Protein AF-I0X9A7-F1 (afdb_monomer)

Foldseek 3Di:
DVVVVVVVCVVCVVLVVVCVVCVPVSVVVVVVVVVVVVCLVVLLVVLVVQVVDPDDPLRVVVVVVVVVVVVPDDDDDPDPPPVVVVVSVVVSVVVCVVLVVVPRSVVNSVVQVCCCPVVVFNDADPVVRHGVVVVCVVVVVVVVVVVVVVVVVVVVVCVVVVVVVVVVPPD

Solvent-accessible surface area (backbone atoms only — not comparable to full-atom values): 9836 Å² total; per-residue (Å²): 123,67,67,62,57,53,51,56,46,59,71,44,45,66,56,54,54,44,35,71,75,35,54,68,60,41,51,51,52,51,47,53,51,52,50,52,52,49,50,50,52,50,49,54,49,52,40,52,50,52,71,70,42,97,68,55,72,65,57,55,53,48,52,52,47,52,58,58,51,61,76,77,54,83,86,81,68,101,57,91,46,72,67,60,53,52,52,51,51,51,51,52,51,50,51,31,55,73,76,36,69,78,46,60,48,69,58,43,48,52,55,50,49,47,36,35,72,75,66,71,41,81,50,64,35,84,87,77,74,39,52,39,64,58,57,48,54,59,50,51,54,54,53,51,53,54,49,51,53,50,51,53,52,51,52,52,51,53,50,54,50,50,56,56,52,61,70,66,73,78,119

Sequence (171 aa):
MNIIKKSLYQIKRPWVAYKAKAPMAAFITGRLITMLVLLFLLGFSLFGLMELAPGDIVDQMMSQQIMSSMENSPKKSGSKSEDDLLMNEKQMAQLRAEFGLDKPFYVQYAKWLNRVIVHHDLGTSLISRAPVSFLIRSRIWNSVLLNLISLVFITLFSFMLGVYFSKQGGN

Mean predicted aligned error: 11.82 Å

Secondary structure (DSSP, 8-state):
-HHHHHHHHHHHHHHHHHHHH-HHHHHHHHHHHHHHHHHHHHHHHHHHHHHHSS--HHHHHHHHHHHHHHHH-----SS--HHHHHHHHHHHHHHHHHHTTTS-HHHHHHHHHHHHHHH----B-TTT-SBHHHHHHHHHHHHHHHHHHHHHHHHHHHHHHHHHHHHHS--

Radius of gyration: 27.56 Å; Cα contacts (8 Å, |Δi|>4): 55; chains: 1; bounding box: 60×67×75 Å

Structure (mmCIF, N/CA/C/O backbone):
data_AF-I0X9A7-F1
#
_entry.id   AF-I0X9A7-F1
#
loop_
_atom_site.group_PDB
_atom_site.id
_atom_site.type_symbol
_atom_site.label_atom_id
_atom_site.label_alt_id
_atom_site.label_comp_id
_atom_site.label_asym_id
_atom_site.label_entity_id
_atom_site.label_seq_id
_atom_site.pdbx_PDB_ins_code
_atom_site.Cartn_x
_atom_site.Cartn_y
_atom_site.Cartn_z
_atom_site.occupancy
_atom_site.B_iso_or_equiv
_atom_site.auth_seq_id
_atom_site.auth_comp_id
_atom_site.auth_asym_id
_atom_site.auth_atom_id
_atom_site.pdbx_PDB_model_num
ATOM 1 N N . MET A 1 1 ? 4.042 -41.239 -8.565 1.00 60.34 1 MET A N 1
ATOM 2 C CA . MET A 1 1 ? 4.730 -40.009 -9.041 1.00 60.34 1 MET A CA 1
ATOM 3 C C . MET A 1 1 ? 4.039 -39.290 -10.222 1.00 60.34 1 MET A C 1
ATOM 5 O O . MET A 1 1 ? 4.146 -38.073 -10.307 1.00 60.34 1 MET A O 1
ATOM 9 N N . ASN A 1 2 ? 3.324 -39.978 -11.131 1.00 68.06 2 ASN A N 1
ATOM 10 C CA . ASN A 1 2 ? 2.791 -39.362 -12.369 1.00 68.06 2 ASN A CA 1
ATOM 11 C C . ASN A 1 2 ? 1.493 -38.540 -12.219 1.00 68.06 2 ASN A C 1
ATOM 13 O O . ASN A 1 2 ? 1.268 -37.613 -12.994 1.00 68.06 2 ASN A O 1
ATOM 17 N N . ILE A 1 3 ? 0.660 -38.825 -11.215 1.00 70.25 3 ILE A N 1
ATOM 18 C CA . ILE A 1 3 ? -0.643 -38.154 -11.034 1.00 70.25 3 ILE A CA 1
ATOM 19 C C . ILE A 1 3 ? -0.459 -36.690 -10.591 1.00 70.25 3 ILE A C 1
ATOM 21 O O . ILE A 1 3 ? -1.101 -35.788 -11.127 1.00 70.25 3 ILE A O 1
ATOM 25 N N . ILE A 1 4 ? 0.504 -36.435 -9.699 1.00 70.75 4 ILE A N 1
ATOM 26 C CA . ILE A 1 4 ? 0.819 -35.092 -9.182 1.00 70.75 4 ILE A CA 1
ATOM 27 C C . ILE A 1 4 ? 1.401 -34.200 -10.290 1.00 70.75 4 ILE A C 1
ATOM 29 O O . ILE A 1 4 ? 0.969 -33.061 -10.460 1.00 70.75 4 ILE A O 1
ATOM 33 N N . LYS A 1 5 ? 2.317 -34.728 -11.119 1.00 70.50 5 LYS A N 1
ATOM 34 C CA . LYS A 1 5 ? 2.875 -33.983 -12.264 1.00 70.50 5 LYS A CA 1
ATOM 35 C C . LYS A 1 5 ? 1.805 -33.629 -13.302 1.00 70.50 5 LYS A C 1
ATOM 37 O O . LYS A 1 5 ? 1.809 -32.514 -13.814 1.00 70.50 5 LYS A O 1
ATOM 42 N N . LYS A 1 6 ? 0.870 -34.544 -13.584 1.00 66.81 6 LYS A N 1
ATOM 43 C CA . LYS A 1 6 ? -0.232 -34.316 -14.534 1.00 66.81 6 LYS A CA 1
ATOM 44 C C . LYS A 1 6 ? -1.209 -33.247 -14.028 1.00 66.81 6 LYS A C 1
ATOM 46 O O . LYS A 1 6 ? -1.601 -32.385 -14.810 1.00 66.81 6 LYS A O 1
ATOM 51 N N . SER A 1 7 ? -1.529 -33.259 -12.732 1.00 66.25 7 SER A N 1
ATOM 52 C CA . SER A 1 7 ? -2.380 -32.250 -12.080 1.00 66.25 7 SER A CA 1
ATOM 53 C C . SER A 1 7 ? -1.754 -30.848 -12.119 1.00 66.25 7 SER A C 1
ATOM 55 O O . SER A 1 7 ? -2.366 -29.896 -12.605 1.00 66.25 7 SER A O 1
ATOM 57 N N . LEU A 1 8 ? -0.474 -30.734 -11.746 1.00 64.75 8 LEU A N 1
ATOM 58 C CA . LEU A 1 8 ? 0.267 -29.469 -11.810 1.00 64.75 8 LEU A CA 1
ATOM 59 C C . LEU A 1 8 ? 0.376 -28.920 -13.240 1.00 64.75 8 LEU A C 1
ATOM 61 O O . LEU A 1 8 ? 0.339 -27.707 -13.451 1.00 64.75 8 LEU A O 1
ATOM 65 N N . TYR A 1 9 ? 0.485 -29.803 -14.236 1.00 63.41 9 TYR A N 1
ATOM 66 C CA . TYR A 1 9 ? 0.530 -29.401 -15.639 1.00 63.41 9 TYR A CA 1
ATOM 67 C C . TYR A 1 9 ? -0.821 -28.864 -16.131 1.00 63.41 9 TYR A C 1
ATOM 69 O O . TYR A 1 9 ? -0.849 -27.897 -16.890 1.00 63.41 9 TYR A O 1
ATOM 77 N N . GLN A 1 10 ? -1.945 -29.433 -15.683 1.00 68.06 10 GLN A N 1
ATOM 78 C CA . GLN A 1 10 ? -3.274 -28.934 -16.053 1.00 68.06 10 GLN A CA 1
ATOM 79 C C . GLN A 1 10 ? -3.568 -27.544 -15.480 1.00 68.06 10 GLN A C 1
ATOM 81 O O . GLN A 1 10 ? -4.127 -26.713 -16.190 1.00 68.06 10 GLN A O 1
ATOM 86 N N . ILE A 1 11 ? -3.098 -27.253 -14.265 1.00 68.38 11 ILE A N 1
ATOM 87 C CA . ILE A 1 11 ? -3.223 -25.922 -13.648 1.00 68.38 11 ILE A CA 1
ATOM 88 C C . ILE A 1 11 ? -2.391 -24.871 -14.405 1.00 68.38 11 ILE A C 1
ATOM 90 O O . ILE A 1 11 ? -2.831 -23.737 -14.584 1.00 68.38 11 ILE A O 1
ATOM 94 N N . LYS A 1 12 ? -1.196 -25.236 -14.899 1.00 68.44 12 LYS A N 1
ATOM 95 C CA . LYS A 1 12 ? -0.307 -24.304 -15.622 1.00 68.44 12 LYS A CA 1
ATOM 96 C C . LYS A 1 12 ? -0.628 -24.145 -17.114 1.00 68.44 12 LYS A C 1
ATOM 98 O O . LYS A 1 12 ? -0.252 -23.131 -17.700 1.00 68.44 12 LYS A O 1
ATOM 103 N N . ARG A 1 13 ? -1.328 -25.097 -17.740 1.00 67.06 13 ARG A N 1
ATOM 104 C CA . ARG A 1 13 ? -1.704 -25.080 -19.171 1.00 67.06 13 AR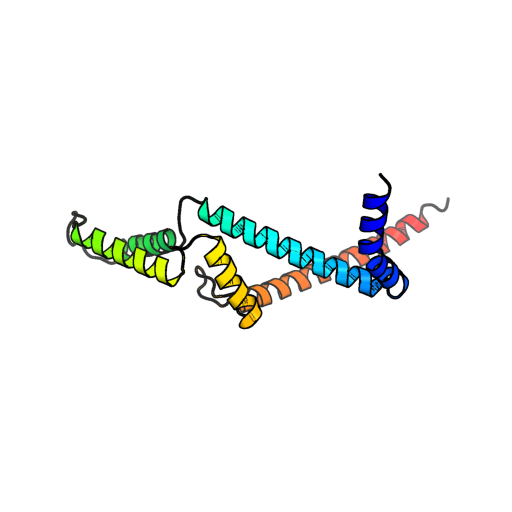G A CA 1
ATOM 105 C C . ARG A 1 13 ? -2.412 -23.804 -19.658 1.00 67.06 13 ARG A C 1
ATOM 107 O O . ARG A 1 13 ? -1.948 -23.260 -20.661 1.00 67.06 13 ARG A O 1
ATOM 114 N N . PRO A 1 14 ? -3.473 -23.294 -19.001 1.00 69.00 14 PRO A N 1
ATOM 115 C CA . PRO A 1 14 ? -4.141 -22.070 -19.457 1.00 69.00 14 PRO A CA 1
ATOM 116 C C . PRO A 1 14 ? -3.209 -20.852 -19.394 1.00 69.00 14 PRO A C 1
ATOM 118 O O . PRO A 1 14 ? -3.226 -20.005 -20.284 1.00 69.00 14 PRO A O 1
ATOM 121 N N . TRP A 1 15 ? -2.324 -20.808 -18.396 1.00 66.19 15 TRP A N 1
ATOM 122 C CA . TRP A 1 15 ? -1.357 -19.726 -18.211 1.00 66.19 15 TRP A CA 1
ATOM 123 C C . TRP A 1 15 ? -0.234 -19.745 -19.257 1.00 66.19 15 TRP A C 1
ATOM 125 O O . TRP A 1 15 ? 0.158 -18.700 -19.772 1.00 66.19 15 TRP A O 1
ATOM 135 N N . VAL A 1 16 ? 0.256 -20.934 -19.625 1.00 70.25 16 VAL A N 1
ATOM 136 C CA . VAL A 1 16 ? 1.262 -21.103 -20.690 1.00 70.25 16 VAL A CA 1
ATOM 137 C C . VAL A 1 16 ? 0.678 -20.730 -22.056 1.00 70.25 16 VAL A C 1
ATOM 139 O O . VAL A 1 16 ? 1.334 -20.031 -22.825 1.00 70.25 16 VAL A O 1
ATOM 142 N N . ALA A 1 17 ? -0.570 -21.118 -22.336 1.00 69.50 17 ALA A N 1
ATOM 143 C CA . ALA A 1 17 ? -1.263 -20.746 -23.569 1.00 69.50 17 ALA A CA 1
ATOM 144 C C . ALA A 1 17 ? -1.537 -19.230 -23.660 1.00 69.50 17 ALA A C 1
ATOM 146 O O . ALA A 1 17 ? -1.369 -18.638 -24.726 1.00 69.50 17 ALA A O 1
ATOM 147 N N . TYR A 1 18 ? -1.903 -18.587 -22.545 1.00 69.69 18 TYR A N 1
ATOM 148 C CA . TYR A 1 18 ? -2.086 -17.133 -22.464 1.00 69.69 18 TYR A CA 1
ATOM 149 C C . TYR A 1 18 ? -0.766 -16.371 -22.665 1.00 69.69 18 TYR A C 1
ATOM 151 O O . TYR A 1 18 ? -0.707 -15.440 -23.468 1.00 69.69 18 TYR A O 1
ATOM 159 N N . LYS A 1 19 ? 0.324 -16.823 -22.027 1.00 73.88 19 LYS A N 1
ATOM 160 C CA . LYS A 1 19 ? 1.668 -16.247 -22.197 1.00 73.88 19 LYS A CA 1
ATOM 161 C C . LYS A 1 19 ? 2.204 -16.380 -23.625 1.00 73.88 19 LYS A C 1
ATOM 163 O O . LYS A 1 19 ? 2.922 -15.494 -24.075 1.00 73.88 19 LYS A O 1
ATOM 168 N N . ALA A 1 20 ? 1.843 -17.449 -24.335 1.00 73.00 20 ALA A N 1
ATOM 169 C CA . ALA A 1 20 ? 2.229 -17.656 -25.730 1.00 73.00 20 ALA A CA 1
ATOM 170 C C . ALA A 1 20 ? 1.464 -16.748 -26.711 1.00 73.00 20 ALA A C 1
ATOM 172 O O . ALA A 1 20 ? 2.049 -16.284 -27.683 1.00 73.00 20 ALA A O 1
ATOM 173 N N . LYS A 1 21 ? 0.174 -16.473 -26.458 1.00 79.88 21 LYS A N 1
ATOM 174 C CA . LYS A 1 21 ? -0.654 -15.612 -27.325 1.00 79.88 21 LYS A CA 1
ATOM 175 C C . LYS A 1 21 ? -0.444 -14.116 -27.077 1.00 79.88 21 LYS A C 1
ATOM 177 O O . LYS A 1 21 ? -0.502 -13.336 -28.020 1.00 79.88 21 LYS A O 1
ATOM 182 N N . ALA A 1 22 ? -0.218 -13.714 -25.828 1.00 81.88 22 ALA A N 1
ATOM 183 C CA . ALA A 1 22 ? -0.036 -12.316 -25.447 1.00 81.88 22 ALA A CA 1
ATOM 184 C C . ALA A 1 22 ? 1.043 -12.197 -24.352 1.00 81.88 22 ALA A C 1
ATOM 186 O O . ALA A 1 22 ? 0.715 -12.102 -23.165 1.00 81.88 22 ALA A O 1
ATOM 187 N N . PRO A 1 23 ? 2.340 -12.192 -24.716 1.00 81.75 23 PRO A N 1
ATOM 188 C CA . PRO A 1 23 ? 3.431 -12.222 -23.740 1.00 81.75 23 PRO A CA 1
ATOM 189 C C . PRO A 1 23 ? 3.437 -10.989 -22.828 1.00 81.75 23 PRO A C 1
ATOM 191 O O . PRO A 1 23 ? 3.652 -11.119 -21.622 1.00 81.75 23 PRO A O 1
ATOM 194 N N . MET A 1 24 ? 3.124 -9.811 -23.380 1.00 83.81 24 MET A N 1
ATOM 195 C CA . MET A 1 24 ? 3.050 -8.564 -22.612 1.00 83.81 24 MET A CA 1
ATOM 196 C C . MET A 1 24 ? 1.869 -8.560 -21.636 1.00 83.81 24 MET A C 1
ATOM 198 O O . MET A 1 24 ? 2.040 -8.239 -20.462 1.00 83.81 24 MET A O 1
ATOM 202 N N . ALA A 1 25 ? 0.682 -8.979 -22.086 1.00 84.38 25 ALA A N 1
ATOM 203 C CA . ALA A 1 25 ? -0.505 -9.028 -21.234 1.00 84.38 25 ALA A CA 1
ATOM 204 C C . ALA A 1 25 ? -0.347 -10.064 -20.110 1.00 84.38 25 ALA A C 1
ATOM 206 O O . ALA A 1 25 ? -0.638 -9.767 -18.956 1.00 84.38 25 ALA A O 1
ATOM 207 N N . ALA A 1 26 ? 0.208 -11.243 -20.409 1.00 83.50 26 ALA A N 1
ATOM 208 C CA . ALA A 1 26 ? 0.476 -12.276 -19.409 1.00 83.50 26 ALA A CA 1
ATOM 209 C C . ALA A 1 26 ? 1.445 -11.829 -18.315 1.00 83.50 26 ALA A C 1
ATOM 211 O O . ALA A 1 26 ? 1.259 -12.158 -17.142 1.00 83.50 26 ALA A O 1
ATOM 212 N N . PHE A 1 27 ? 2.454 -11.046 -18.679 1.00 84.88 27 PHE A N 1
ATOM 213 C CA . PHE A 1 27 ? 3.379 -10.472 -17.718 1.00 84.88 27 PHE A CA 1
ATOM 214 C C . PHE A 1 27 ? 2.724 -9.417 -16.825 1.00 84.88 27 PHE A C 1
ATOM 216 O O . PHE A 1 27 ? 2.911 -9.453 -15.609 1.00 84.88 27 PHE A O 1
ATOM 223 N N . ILE A 1 28 ? 1.924 -8.519 -17.406 1.00 90.38 28 ILE A N 1
ATOM 224 C CA . ILE A 1 28 ? 1.189 -7.495 -16.653 1.00 90.38 28 ILE A CA 1
ATOM 225 C C . ILE A 1 28 ? 0.194 -8.157 -15.698 1.00 90.38 28 ILE A C 1
ATOM 227 O O . ILE A 1 28 ? 0.195 -7.843 -14.512 1.00 90.38 28 ILE A O 1
ATOM 231 N N . THR A 1 29 ? -0.599 -9.123 -16.171 1.00 89.81 29 THR A N 1
ATOM 232 C CA . THR A 1 29 ? -1.545 -9.866 -15.328 1.00 89.81 29 THR A CA 1
ATOM 233 C C . THR A 1 29 ? -0.821 -10.603 -14.202 1.00 89.81 29 THR A C 1
ATOM 235 O O . THR A 1 29 ? -1.234 -10.514 -13.049 1.00 89.81 29 THR A O 1
ATOM 238 N N . GLY A 1 30 ? 0.290 -11.283 -14.505 1.00 86.75 30 GLY A N 1
ATOM 239 C CA . GLY A 1 30 ? 1.112 -11.937 -13.487 1.00 86.75 30 GLY A CA 1
ATOM 240 C C . GLY A 1 30 ? 1.631 -10.958 -12.438 1.00 86.75 30 GLY A C 1
ATOM 241 O O . GLY A 1 30 ? 1.524 -11.230 -11.245 1.00 86.75 30 GLY A O 1
ATOM 242 N N . ARG A 1 31 ? 2.116 -9.789 -12.868 1.00 90.62 31 ARG A N 1
ATOM 243 C CA . ARG A 1 31 ? 2.579 -8.733 -11.963 1.00 90.62 31 ARG A CA 1
ATOM 244 C C . ARG A 1 31 ? 1.464 -8.171 -11.094 1.00 90.62 31 ARG A C 1
ATOM 246 O O . ARG A 1 31 ? 1.651 -8.089 -9.885 1.00 90.62 31 ARG A O 1
ATOM 253 N N . LEU A 1 32 ? 0.310 -7.848 -11.672 1.00 93.88 32 LEU A N 1
ATOM 254 C CA . LEU A 1 32 ? -0.848 -7.348 -10.926 1.00 93.88 32 LEU A CA 1
ATOM 255 C C . LEU A 1 32 ? -1.292 -8.339 -9.849 1.00 93.88 32 LEU A C 1
ATOM 257 O O . LEU A 1 32 ? -1.501 -7.941 -8.707 1.00 93.88 32 LEU A O 1
ATOM 261 N N . ILE A 1 33 ? -1.349 -9.631 -10.182 1.00 93.00 33 ILE A N 1
ATOM 262 C CA . ILE A 1 33 ? -1.664 -10.681 -9.208 1.00 93.00 33 ILE A CA 1
ATOM 263 C C . ILE A 1 33 ? -0.606 -10.712 -8.100 1.00 93.00 33 ILE A C 1
ATOM 265 O O . ILE A 1 33 ? -0.962 -10.691 -6.925 1.00 93.00 33 ILE A O 1
ATOM 269 N N . THR A 1 34 ? 0.688 -10.711 -8.442 1.00 92.00 34 THR A N 1
ATOM 270 C CA . THR A 1 34 ? 1.749 -10.713 -7.419 1.00 92.00 34 THR A CA 1
ATOM 271 C C . THR A 1 34 ? 1.720 -9.469 -6.534 1.00 92.00 34 THR A C 1
ATOM 273 O O . THR A 1 34 ? 1.934 -9.590 -5.335 1.00 92.00 34 THR A O 1
ATOM 276 N N . MET A 1 35 ? 1.410 -8.292 -7.088 1.00 93.56 35 MET A N 1
ATOM 277 C CA . MET A 1 35 ? 1.295 -7.047 -6.325 1.00 93.56 35 MET A CA 1
ATOM 278 C C . MET A 1 35 ? 0.107 -7.086 -5.371 1.00 93.56 35 MET A C 1
ATOM 280 O O . MET A 1 35 ? 0.252 -6.695 -4.219 1.00 93.56 35 MET A O 1
ATOM 284 N N . LEU A 1 36 ? -1.042 -7.593 -5.823 1.00 93.44 36 LEU A N 1
ATOM 285 C CA . LEU A 1 36 ? -2.233 -7.724 -4.988 1.00 93.44 36 LEU A CA 1
ATOM 286 C C . LEU A 1 36 ? -1.986 -8.708 -3.841 1.00 93.44 36 LEU A C 1
ATOM 288 O O . LEU A 1 36 ? -2.272 -8.386 -2.692 1.00 93.44 36 LEU A O 1
ATOM 292 N N . VAL A 1 37 ? -1.381 -9.865 -4.127 1.00 95.06 37 VAL A N 1
ATOM 293 C CA . VAL A 1 37 ? -1.016 -10.852 -3.099 1.00 95.06 37 VAL A CA 1
ATOM 294 C C . VAL A 1 37 ? -0.012 -10.269 -2.106 1.00 95.06 37 VAL A C 1
ATOM 296 O O . VAL A 1 37 ? -0.185 -10.430 -0.902 1.00 95.06 37 VAL A O 1
ATOM 299 N N . LEU A 1 38 ? 1.017 -9.569 -2.586 1.00 94.62 38 LEU A N 1
ATOM 300 C CA . LEU A 1 38 ? 2.029 -8.969 -1.720 1.00 94.62 38 LEU A CA 1
ATOM 301 C C . LEU A 1 38 ? 1.434 -7.857 -0.852 1.00 94.62 38 LEU A C 1
ATOM 303 O O . LEU A 1 38 ? 1.728 -7.805 0.334 1.00 94.62 38 LEU A O 1
ATOM 307 N N . LEU A 1 39 ? 0.557 -7.018 -1.408 1.00 91.94 39 LEU A N 1
ATOM 308 C CA . LEU A 1 39 ? -0.152 -5.976 -0.666 1.00 91.94 39 LEU A CA 1
ATOM 309 C C . LEU A 1 39 ? -1.104 -6.570 0.375 1.00 91.94 39 LEU A C 1
ATOM 311 O O . LEU A 1 39 ? -1.175 -6.065 1.492 1.00 91.94 39 LEU A O 1
ATOM 315 N N . PHE A 1 40 ? -1.796 -7.660 0.036 1.00 93.50 40 PHE A N 1
ATOM 316 C CA . PHE A 1 40 ? -2.645 -8.389 0.972 1.00 93.50 40 PHE A CA 1
ATOM 317 C C . PHE A 1 40 ? -1.828 -8.970 2.129 1.00 93.50 40 PHE A C 1
ATOM 319 O O . PHE A 1 40 ? -2.143 -8.706 3.286 1.00 93.50 40 PHE A O 1
ATOM 326 N N . LEU A 1 41 ? -0.753 -9.706 1.829 1.00 95.25 41 LEU A N 1
ATOM 327 C CA . LEU A 1 41 ? 0.108 -10.314 2.845 1.00 95.25 41 LEU A CA 1
ATOM 328 C C . LEU A 1 41 ? 0.785 -9.257 3.715 1.00 95.25 41 LEU A C 1
ATOM 330 O O . LEU A 1 41 ? 0.769 -9.374 4.934 1.00 95.25 41 LEU A O 1
ATOM 334 N N . LEU A 1 42 ? 1.331 -8.207 3.103 1.00 94.88 42 LEU A N 1
ATOM 335 C CA . LEU A 1 42 ? 1.992 -7.125 3.821 1.00 94.88 42 LEU A CA 1
ATOM 336 C C . LEU A 1 42 ? 0.992 -6.354 4.688 1.00 94.88 42 LEU A C 1
ATOM 338 O O . LEU A 1 42 ? 1.290 -6.084 5.844 1.00 94.88 42 LEU A O 1
ATOM 342 N N . GLY A 1 43 ? -0.206 -6.060 4.176 1.00 91.81 43 GLY A N 1
ATOM 343 C CA . GLY A 1 43 ? -1.278 -5.442 4.955 1.00 91.81 43 GLY A CA 1
ATOM 344 C C . GLY A 1 43 ? -1.699 -6.309 6.141 1.00 91.81 43 GLY A C 1
ATOM 345 O O . GLY A 1 43 ? -1.712 -5.832 7.270 1.00 91.81 43 GLY A O 1
ATOM 346 N N . PHE A 1 44 ? -1.961 -7.596 5.911 1.00 93.00 44 PHE A N 1
ATOM 347 C CA . PHE A 1 44 ? -2.313 -8.538 6.973 1.00 93.00 44 PHE A CA 1
ATOM 348 C C . PHE A 1 44 ? -1.207 -8.647 8.033 1.00 93.00 44 PHE A C 1
ATOM 350 O O . PHE A 1 44 ? -1.492 -8.600 9.228 1.00 93.00 44 PHE A O 1
ATOM 357 N N . SER A 1 45 ? 0.060 -8.713 7.610 1.00 93.12 45 SER A N 1
ATOM 358 C CA . SER A 1 45 ? 1.211 -8.695 8.516 1.00 93.12 45 SER A CA 1
ATOM 359 C C . SER A 1 45 ? 1.329 -7.386 9.297 1.00 93.12 45 SER A C 1
ATOM 361 O O . SER A 1 45 ? 1.596 -7.446 10.489 1.00 93.12 45 SER A O 1
ATOM 363 N N . LEU A 1 46 ? 1.110 -6.218 8.682 1.00 91.00 46 LEU A N 1
ATOM 364 C CA . LEU A 1 46 ? 1.151 -4.930 9.388 1.00 91.00 46 LEU A CA 1
ATOM 365 C C . LEU A 1 46 ? 0.067 -4.832 10.464 1.00 91.00 46 LEU A C 1
ATOM 367 O O . LEU A 1 46 ? 0.356 -4.398 11.574 1.00 91.00 46 LEU A O 1
ATOM 371 N N . PHE A 1 47 ? -1.155 -5.270 10.160 1.00 90.19 47 PHE A N 1
ATOM 372 C CA . PHE A 1 47 ? -2.237 -5.315 11.146 1.00 90.19 47 PHE A CA 1
ATOM 373 C C . PHE A 1 47 ? -1.936 -6.312 12.272 1.00 90.19 47 PHE A C 1
ATOM 375 O O . PHE A 1 47 ? -2.155 -5.997 13.437 1.00 90.19 47 PHE A O 1
ATOM 382 N N . GLY A 1 48 ? -1.370 -7.480 11.950 1.00 90.44 48 GLY A N 1
ATOM 383 C CA . GLY A 1 48 ? -0.926 -8.438 12.965 1.00 90.44 48 GLY A CA 1
ATOM 384 C C . GLY A 1 48 ? 0.203 -7.895 13.851 1.00 90.44 48 GLY A C 1
ATOM 385 O O . GLY A 1 48 ? 0.203 -8.117 15.056 1.00 90.44 48 GLY A O 1
ATOM 386 N N . LEU A 1 49 ? 1.142 -7.133 13.281 1.00 89.75 49 LEU A N 1
ATOM 387 C CA . LEU A 1 49 ? 2.194 -6.456 14.046 1.00 89.75 49 LEU A CA 1
ATOM 388 C C . LEU A 1 49 ? 1.641 -5.339 14.933 1.00 89.75 49 LEU A C 1
ATOM 390 O O . LEU A 1 49 ? 2.171 -5.121 16.017 1.00 89.75 49 LEU A O 1
ATOM 394 N N . MET A 1 50 ? 0.589 -4.650 14.495 1.00 83.88 50 MET A N 1
ATOM 395 C CA . MET A 1 50 ? -0.065 -3.614 15.292 1.00 83.88 50 MET A CA 1
ATOM 396 C C . MET A 1 50 ? -0.732 -4.197 16.546 1.00 83.88 50 MET A C 1
ATOM 398 O O . MET A 1 50 ? -0.656 -3.577 17.596 1.00 83.88 50 MET A O 1
ATOM 402 N N . GLU A 1 51 ? -1.297 -5.408 16.475 1.00 84.25 51 GLU A N 1
ATOM 403 C CA . GLU A 1 51 ? -1.830 -6.114 17.657 1.00 84.25 51 GLU A CA 1
ATOM 404 C C . GLU A 1 51 ? -0.726 -6.548 18.640 1.00 84.25 51 GLU A C 1
ATOM 406 O O . GLU A 1 51 ? -0.949 -6.612 19.845 1.00 84.25 51 GLU A O 1
ATOM 411 N N . LEU A 1 52 ? 0.483 -6.814 18.136 1.00 85.12 52 LEU A N 1
ATOM 412 C CA . LEU A 1 52 ? 1.653 -7.165 18.951 1.00 85.12 52 LEU A CA 1
ATOM 413 C C . LEU A 1 52 ? 2.357 -5.941 19.557 1.00 85.12 52 LEU A C 1
ATOM 415 O O . LEU A 1 52 ? 3.207 -6.099 20.437 1.00 85.12 52 LEU A O 1
ATOM 419 N N . ALA A 1 53 ? 2.057 -4.733 19.076 1.00 80.12 53 ALA A N 1
ATOM 420 C CA . ALA A 1 53 ? 2.688 -3.517 19.557 1.00 80.12 53 ALA A CA 1
ATOM 421 C C . ALA A 1 53 ? 2.143 -3.151 20.954 1.00 80.12 53 ALA A C 1
ATOM 423 O O . ALA A 1 53 ? 0.928 -3.058 21.131 1.00 80.12 53 ALA A O 1
ATOM 424 N N . PRO A 1 54 ? 3.010 -2.911 21.959 1.00 65.06 54 PRO A N 1
ATOM 425 C CA . PRO A 1 54 ? 2.577 -2.450 23.273 1.00 65.06 54 PRO A CA 1
ATOM 426 C C . PRO A 1 54 ? 2.198 -0.959 23.206 1.00 65.06 54 PRO A C 1
ATOM 428 O O . PRO A 1 54 ? 2.996 -0.091 23.558 1.00 65.06 54 PRO A O 1
ATOM 431 N N . GLY A 1 55 ? 0.999 -0.660 22.703 1.00 70.62 55 GLY A N 1
ATOM 432 C CA . GLY A 1 55 ? 0.416 0.685 22.656 1.00 70.62 55 GLY A CA 1
ATOM 433 C C . GLY A 1 55 ? -0.487 0.910 21.441 1.00 70.62 55 GLY A C 1
ATOM 434 O O . GLY A 1 55 ? -0.170 0.473 20.335 1.00 70.62 55 GLY A O 1
ATOM 435 N N . ASP A 1 56 ? -1.599 1.618 21.648 1.00 80.81 56 ASP A N 1
ATOM 436 C CA . ASP A 1 56 ? -2.571 1.974 20.608 1.00 80.81 56 ASP A CA 1
ATOM 437 C C . ASP A 1 56 ? -2.502 3.480 20.254 1.00 80.81 56 ASP A C 1
ATOM 439 O O . ASP A 1 56 ? -2.061 4.321 21.040 1.00 80.81 56 ASP A O 1
ATOM 443 N N . ILE A 1 57 ? -2.978 3.861 19.067 1.00 77.00 57 ILE A N 1
ATOM 444 C CA . ILE A 1 57 ? -3.094 5.253 18.616 1.00 77.00 57 ILE A CA 1
ATOM 445 C C . ILE A 1 57 ? -3.921 6.103 19.588 1.00 77.00 57 ILE A C 1
ATOM 447 O O . ILE A 1 57 ? -3.623 7.285 19.760 1.00 77.00 57 ILE A O 1
ATOM 451 N N . VAL A 1 58 ? -4.935 5.519 20.237 1.00 80.31 58 VAL A N 1
ATOM 452 C CA . VAL A 1 58 ? -5.759 6.225 21.232 1.00 80.31 58 VAL A CA 1
ATOM 453 C C . VAL A 1 58 ? -4.921 6.611 22.452 1.00 80.31 58 VAL A C 1
ATOM 455 O O . VAL A 1 58 ? -5.065 7.725 22.955 1.00 80.31 58 VAL A O 1
ATOM 458 N N . ASP A 1 59 ? -3.982 5.757 22.869 1.00 82.69 59 ASP A N 1
ATOM 459 C CA . ASP A 1 59 ? -3.070 6.049 23.981 1.00 82.69 59 ASP A CA 1
ATOM 460 C C . ASP A 1 59 ? -2.139 7.213 23.623 1.00 82.69 59 ASP A C 1
ATOM 462 O O . ASP A 1 59 ? -1.893 8.114 24.432 1.00 82.69 59 ASP A O 1
ATOM 466 N N . GLN A 1 60 ? -1.664 7.250 22.375 1.00 77.81 60 GLN A N 1
ATOM 467 C CA . GLN A 1 60 ? -0.820 8.334 21.877 1.00 77.81 60 GLN A CA 1
ATOM 468 C C . GLN A 1 60 ? -1.594 9.658 21.725 1.00 77.81 60 GLN A C 1
ATOM 470 O O . GLN A 1 60 ? -1.083 10.721 22.076 1.00 77.81 60 GLN A O 1
ATOM 475 N N . MET A 1 61 ? -2.839 9.615 21.245 1.00 78.00 61 MET A N 1
ATOM 476 C CA . MET A 1 61 ? -3.688 10.806 21.128 1.00 78.00 61 MET A CA 1
ATOM 477 C C . MET A 1 61 ? -4.063 11.383 22.491 1.00 78.00 61 MET A C 1
ATOM 479 O O . MET A 1 61 ? -3.979 12.597 22.696 1.00 78.00 61 MET A O 1
ATOM 483 N N . MET A 1 62 ? -4.460 10.518 23.426 1.00 77.62 62 MET A N 1
ATOM 484 C CA . MET A 1 62 ? -4.877 10.938 24.757 1.00 77.62 62 MET A CA 1
ATOM 485 C C . MET A 1 62 ? -3.682 11.425 25.576 1.00 77.62 62 MET A C 1
ATOM 487 O O . MET A 1 62 ? -3.789 12.441 26.254 1.00 77.62 62 MET A O 1
ATOM 491 N N . SER A 1 63 ? -2.513 10.782 25.469 1.00 73.81 63 SER A N 1
ATOM 492 C CA . SER A 1 63 ? -1.290 11.289 26.112 1.00 73.81 63 SER A CA 1
ATOM 493 C C . SER A 1 63 ? -0.890 12.672 25.589 1.00 73.81 63 SER A C 1
ATOM 495 O O . SER A 1 63 ? -0.505 13.529 26.387 1.00 73.81 63 SER A O 1
ATOM 497 N N . GLN A 1 64 ? -1.069 12.941 24.289 1.00 71.06 64 GLN A N 1
ATOM 498 C CA . GLN A 1 64 ? -0.866 14.275 23.719 1.00 71.06 64 GLN A CA 1
ATOM 499 C C . GLN A 1 64 ? -1.882 15.296 24.265 1.00 71.06 64 GLN A C 1
ATOM 501 O O . GLN A 1 64 ? -1.500 16.412 24.627 1.00 71.06 64 GLN A O 1
ATOM 506 N N . GLN A 1 65 ? -3.162 14.923 24.378 1.00 71.56 65 GLN A N 1
ATOM 507 C CA . GLN A 1 65 ? -4.194 15.793 24.954 1.00 71.56 65 GLN A CA 1
ATOM 508 C C . GLN A 1 65 ? -3.954 16.077 26.436 1.00 71.56 65 GLN A C 1
ATOM 510 O O . GLN A 1 65 ? -3.953 17.243 26.828 1.00 71.56 65 GLN A O 1
ATOM 515 N N . ILE A 1 66 ? -3.678 15.049 27.238 1.00 67.69 66 ILE A N 1
ATOM 516 C CA . ILE A 1 66 ? -3.385 15.175 28.669 1.00 67.69 66 ILE A CA 1
ATOM 517 C C . ILE A 1 66 ? -2.194 16.116 28.875 1.00 67.69 66 ILE A C 1
ATOM 519 O O . ILE A 1 66 ? -2.294 17.046 29.675 1.00 67.69 66 ILE A O 1
ATOM 523 N N . MET A 1 67 ? -1.117 15.958 28.098 1.00 64.75 67 MET A N 1
ATOM 524 C CA . MET A 1 67 ? 0.059 16.829 28.188 1.00 64.75 67 MET A CA 1
ATOM 525 C C . MET A 1 67 ? -0.272 18.295 27.856 1.00 64.75 67 MET A C 1
ATOM 527 O O . MET A 1 67 ? 0.112 19.187 28.606 1.00 64.75 67 MET A O 1
ATOM 531 N N . SER A 1 68 ? -1.060 18.552 26.805 1.00 64.12 68 SER A N 1
ATOM 532 C CA . SER A 1 68 ? -1.487 19.917 26.437 1.00 64.12 68 SER A CA 1
ATOM 533 C C . SER A 1 68 ? -2.521 20.539 27.394 1.00 64.12 68 SER A C 1
ATOM 535 O O . SER A 1 68 ? -2.564 21.756 27.574 1.00 64.12 68 SER A O 1
ATOM 537 N N . SER A 1 69 ? -3.347 19.719 28.052 1.00 61.09 69 SER A N 1
ATOM 538 C CA . SER A 1 69 ? -4.331 20.170 29.050 1.00 61.09 69 SER A CA 1
ATOM 539 C C . SER A 1 69 ? -3.696 20.536 30.396 1.00 61.09 69 SER A C 1
ATOM 541 O O . SER A 1 69 ? -4.263 21.328 31.154 1.00 61.09 69 SER A O 1
ATOM 543 N N . MET A 1 70 ? -2.498 20.002 30.665 1.00 60.19 70 MET A N 1
ATOM 544 C CA . MET A 1 70 ? -1.709 20.299 31.860 1.00 60.19 70 MET A CA 1
ATOM 545 C C . MET A 1 70 ? -1.084 21.701 31.804 1.00 60.19 70 MET A C 1
ATOM 547 O O . MET A 1 70 ? -0.870 22.312 32.847 1.00 60.19 70 MET A O 1
ATOM 551 N N . GLU A 1 71 ? -0.850 22.234 30.600 1.00 53.28 71 GLU A N 1
ATOM 552 C CA . GLU A 1 71 ? -0.300 23.578 30.377 1.00 53.28 71 GLU A CA 1
ATOM 553 C C . GLU A 1 71 ? -1.342 24.694 30.595 1.00 53.28 71 GLU A C 1
ATOM 555 O O . GLU A 1 71 ? -1.006 25.756 31.111 1.00 53.28 71 GLU A O 1
ATOM 560 N N . ASN A 1 72 ? -2.621 24.446 30.277 1.00 48.78 72 ASN A N 1
ATOM 561 C CA . ASN A 1 72 ? -3.677 25.473 30.292 1.00 48.78 72 ASN A CA 1
ATOM 562 C C . ASN A 1 72 ? -4.629 25.428 31.506 1.00 48.78 72 ASN A C 1
ATOM 564 O O . ASN A 1 72 ? -5.541 26.251 31.589 1.00 48.78 72 ASN A O 1
ATOM 568 N N . SER A 1 73 ? -4.445 24.506 32.459 1.00 50.62 73 SER A N 1
ATOM 569 C CA . SER A 1 73 ? -5.315 24.407 33.644 1.00 50.62 73 SER A CA 1
ATOM 570 C C . SER A 1 73 ? -4.662 25.022 34.892 1.00 50.62 73 SER A C 1
ATOM 572 O O . SER A 1 73 ? -3.704 24.452 35.424 1.00 50.62 73 SER A O 1
ATOM 574 N N . PRO A 1 74 ? -5.174 26.150 35.433 1.00 46.28 74 PRO A N 1
ATOM 575 C CA . PRO A 1 74 ? -4.713 26.675 36.710 1.00 46.28 74 PRO A CA 1
ATOM 576 C C . PRO A 1 74 ? -5.102 25.696 37.822 1.00 46.28 74 PRO A C 1
ATOM 578 O O . PRO A 1 74 ? -6.280 25.530 38.125 1.00 46.28 74 PRO A O 1
ATOM 581 N N . LYS A 1 75 ? -4.091 25.038 38.406 1.00 47.97 75 LYS A N 1
ATOM 582 C CA . LYS A 1 75 ? -4.085 24.375 39.724 1.00 47.97 75 LYS A CA 1
ATOM 583 C C . LYS A 1 75 ? -5.482 24.118 40.323 1.00 47.97 75 LYS A C 1
ATOM 585 O O . LYS A 1 75 ? -5.921 24.856 41.204 1.00 47.97 75 LYS A O 1
ATOM 590 N N . LYS A 1 76 ? -6.136 23.016 39.946 1.00 46.59 76 LYS A N 1
ATOM 591 C CA . LYS A 1 76 ? -7.123 22.377 40.826 1.00 46.59 76 LYS A CA 1
ATOM 592 C C . LYS A 1 76 ? -6.674 20.954 41.140 1.00 46.59 76 LYS A C 1
ATOM 594 O O . LYS A 1 76 ? -6.858 20.038 40.359 1.00 46.59 76 LYS A O 1
ATOM 599 N N . SER A 1 77 ? -6.066 20.868 42.322 1.00 45.41 77 SER A N 1
ATOM 600 C CA . SER A 1 77 ? -5.783 19.696 43.152 1.00 45.41 77 SER A CA 1
ATOM 601 C C . SER A 1 77 ? -4.812 18.636 42.622 1.00 45.41 77 SER A C 1
ATOM 603 O O . SER A 1 77 ? -5.084 17.896 41.688 1.00 45.41 77 SER A O 1
ATOM 605 N N . GLY A 1 78 ? -3.683 18.504 43.324 1.00 49.62 78 GLY A N 1
ATOM 606 C CA . GLY A 1 78 ? -2.707 17.420 43.203 1.00 49.62 78 GLY A CA 1
ATOM 607 C C . GLY A 1 78 ? -3.197 16.076 43.751 1.00 49.62 78 GLY A C 1
ATOM 608 O O . GLY A 1 78 ? -2.467 15.401 44.467 1.00 49.62 78 GLY A O 1
ATOM 609 N N . SER A 1 79 ? -4.409 15.669 43.392 1.00 47.81 79 SER A N 1
ATOM 610 C CA . SER A 1 79 ? -4.890 14.299 43.528 1.00 47.81 79 SER A CA 1
ATOM 611 C C . SER A 1 79 ? -5.583 13.956 42.220 1.00 47.81 79 SER A C 1
ATOM 613 O O . SER A 1 79 ? -6.602 14.563 41.905 1.00 47.81 79 SER A O 1
ATOM 615 N N . LYS A 1 80 ? -5.037 13.009 41.450 1.00 59.53 80 LYS A N 1
ATOM 616 C CA . LYS A 1 80 ? -5.812 12.320 40.412 1.00 59.53 80 LYS A CA 1
ATOM 617 C C . LYS A 1 80 ? -7.001 11.675 41.130 1.00 59.53 80 LYS A C 1
ATOM 619 O O . LYS A 1 80 ? -6.830 10.623 41.738 1.00 59.53 80 LYS A O 1
ATOM 624 N N . SER A 1 81 ? -8.140 12.360 41.174 1.00 58.31 81 SER A N 1
ATOM 625 C CA . SER A 1 81 ? -9.372 11.854 41.774 1.00 58.31 81 SER A CA 1
ATOM 626 C C . SER A 1 81 ? -9.702 10.527 41.089 1.00 58.31 81 SER A C 1
ATOM 628 O O . SER A 1 81 ? -9.582 10.445 39.865 1.00 58.31 81 SER A O 1
ATOM 630 N N . GLU A 1 82 ? -10.098 9.495 41.837 1.00 66.25 82 GLU A N 1
ATOM 631 C CA . GLU A 1 82 ? -10.467 8.195 41.249 1.00 66.25 82 GLU A CA 1
ATOM 632 C C . GLU A 1 82 ? -11.527 8.362 40.142 1.00 66.25 82 GLU A C 1
ATOM 634 O O . GLU A 1 82 ? -11.432 7.730 39.091 1.00 66.25 82 GLU A O 1
ATOM 639 N N . ASP A 1 83 ? -12.444 9.320 40.308 1.00 67.06 83 ASP A N 1
ATOM 640 C CA . ASP A 1 83 ? -13.448 9.676 39.301 1.00 67.06 83 ASP A CA 1
ATOM 641 C C . ASP A 1 83 ? -12.856 10.218 37.983 1.00 67.06 83 ASP A C 1
ATOM 643 O O . ASP A 1 83 ? -13.340 9.855 36.911 1.00 67.06 83 ASP A O 1
ATOM 647 N N . ASP A 1 84 ? -11.784 11.020 38.008 1.00 66.94 84 ASP A N 1
ATOM 648 C CA . ASP A 1 84 ? -11.178 11.578 36.784 1.00 66.94 84 ASP A CA 1
ATOM 649 C C . ASP A 1 84 ? -10.477 10.494 35.948 1.00 66.94 84 ASP A C 1
ATOM 651 O O . ASP A 1 84 ? -10.472 10.539 34.714 1.00 66.94 84 ASP A O 1
ATOM 655 N N . LEU A 1 85 ? -9.896 9.487 36.608 1.00 70.31 85 LEU A N 1
ATOM 656 C CA . LEU A 1 85 ? -9.280 8.340 35.938 1.00 70.31 85 LEU A CA 1
ATOM 657 C C . LEU A 1 85 ? -10.342 7.475 35.258 1.00 70.31 85 LEU A C 1
ATOM 659 O O . LEU A 1 85 ? -10.192 7.137 34.084 1.00 70.31 85 LEU A O 1
ATOM 663 N N . LEU A 1 86 ? -11.455 7.218 35.948 1.00 72.44 86 LEU A N 1
ATOM 664 C CA . LEU A 1 86 ? -12.583 6.458 35.409 1.00 72.44 86 LEU A CA 1
ATOM 665 C C . LEU A 1 86 ? -13.229 7.153 34.200 1.00 72.44 86 LEU A C 1
ATOM 667 O O . LEU A 1 86 ? -13.630 6.481 33.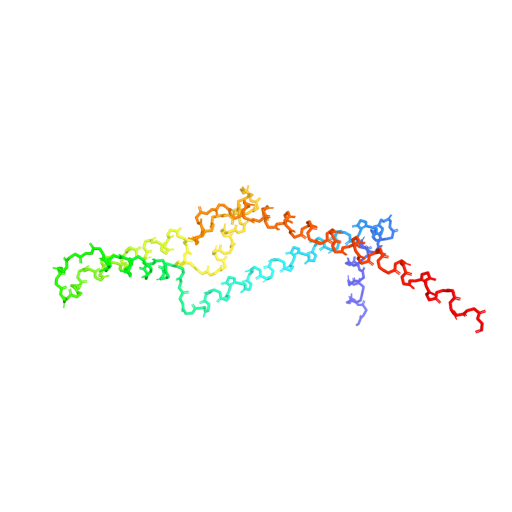247 1.00 72.44 86 LEU A O 1
ATOM 671 N N . MET A 1 87 ? -13.328 8.487 34.200 1.00 70.69 87 MET A N 1
ATOM 672 C CA . MET A 1 87 ? -13.854 9.233 33.049 1.00 70.69 87 MET A CA 1
ATOM 673 C C . MET A 1 87 ? -12.908 9.174 31.846 1.00 70.69 87 MET A C 1
ATOM 675 O O . MET A 1 87 ? -13.369 8.947 30.725 1.00 70.69 87 MET A O 1
ATOM 679 N N . ASN A 1 88 ? -11.598 9.310 32.067 1.00 79.44 88 ASN A N 1
ATOM 680 C CA . ASN A 1 88 ? -10.600 9.193 31.002 1.00 79.44 88 ASN A CA 1
ATOM 681 C C . ASN A 1 88 ? -10.545 7.771 30.425 1.00 79.44 88 ASN A C 1
ATOM 683 O O . ASN A 1 88 ? -10.519 7.605 29.208 1.00 79.44 88 ASN A O 1
ATOM 687 N N . GLU A 1 89 ? -10.603 6.736 31.265 1.00 81.69 89 GLU A N 1
ATOM 688 C CA . GLU A 1 89 ? -10.661 5.340 30.814 1.00 81.69 89 GLU A CA 1
ATOM 689 C C . GLU A 1 89 ? -11.907 5.043 29.982 1.00 81.69 89 GLU A C 1
ATOM 691 O O . GLU A 1 89 ? -11.804 4.417 28.923 1.00 81.69 89 GLU A O 1
ATOM 696 N N . LYS A 1 90 ? -13.075 5.546 30.400 1.00 85.06 90 LYS A N 1
ATOM 697 C CA . LYS A 1 90 ? -14.315 5.425 29.620 1.00 85.06 90 LYS A CA 1
ATOM 698 C C . LYS A 1 90 ? -14.212 6.1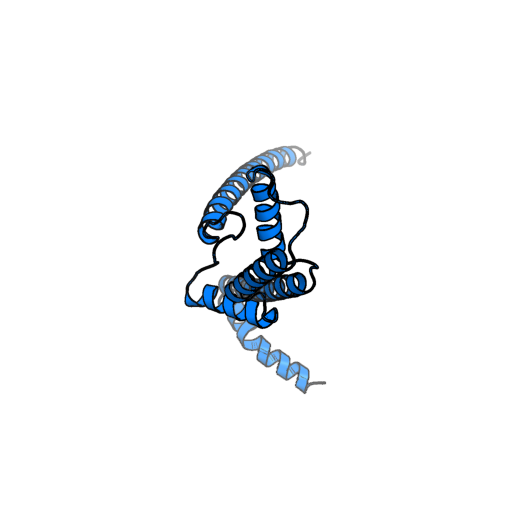30 28.271 1.00 85.06 90 LYS A C 1
ATOM 700 O O . LYS A 1 90 ? -14.635 5.558 27.269 1.00 85.06 90 LYS A O 1
ATOM 705 N N . GLN A 1 91 ? -13.634 7.330 28.226 1.00 82.88 91 GLN A N 1
ATOM 706 C CA . GLN A 1 91 ? -13.414 8.054 26.970 1.00 82.88 91 GLN A CA 1
ATOM 707 C C . GLN A 1 91 ? -12.456 7.294 26.045 1.00 82.88 91 GLN A C 1
ATOM 709 O O . GLN A 1 91 ? -12.763 7.108 24.869 1.00 82.88 91 GLN A O 1
ATOM 714 N N . MET A 1 92 ? -11.345 6.771 26.574 1.00 83.81 92 MET A N 1
ATOM 715 C CA . MET A 1 92 ? -10.425 5.934 25.798 1.00 83.81 92 MET A CA 1
ATOM 716 C C . MET A 1 92 ? -11.123 4.680 25.259 1.00 83.81 92 MET A C 1
ATOM 718 O O . MET A 1 92 ? -10.969 4.352 24.086 1.00 83.81 92 MET A O 1
ATOM 722 N N . ALA A 1 93 ? -11.922 3.989 26.077 1.00 86.25 93 ALA A N 1
ATOM 723 C CA . ALA A 1 93 ? -12.661 2.801 25.652 1.00 86.25 93 ALA A CA 1
ATOM 724 C C . ALA A 1 93 ? -13.690 3.109 24.549 1.00 86.25 93 ALA A C 1
ATOM 726 O O . ALA A 1 93 ? -13.818 2.336 23.599 1.00 86.25 93 ALA A O 1
ATOM 727 N N . GLN A 1 94 ? -14.380 4.250 24.634 1.00 87.25 94 GLN A N 1
ATOM 728 C CA . GLN A 1 94 ? -15.305 4.708 23.593 1.00 87.25 94 GLN A CA 1
ATOM 729 C C . GLN A 1 94 ? -14.582 4.996 22.273 1.00 87.25 94 GLN A C 1
ATOM 731 O O . GLN A 1 94 ? -15.015 4.508 21.230 1.00 87.25 94 GLN A O 1
ATOM 736 N N . LEU A 1 95 ? -13.453 5.711 22.316 1.00 83.19 95 LEU A N 1
ATOM 737 C CA . LEU A 1 95 ? -12.645 5.980 21.122 1.00 83.19 95 LEU A CA 1
ATOM 738 C C . LEU A 1 95 ? -12.102 4.685 20.505 1.00 83.19 95 LEU A C 1
ATOM 740 O O . LEU A 1 95 ? -12.160 4.512 19.286 1.00 83.19 95 LEU A O 1
ATOM 744 N N . ARG A 1 96 ? -11.627 3.740 21.328 1.00 86.94 96 ARG A N 1
ATOM 745 C CA . ARG A 1 96 ? -11.180 2.423 20.843 1.00 86.94 96 ARG A CA 1
ATOM 746 C C . ARG A 1 96 ? -12.305 1.679 20.125 1.00 86.94 96 ARG A C 1
ATOM 748 O O . ARG A 1 96 ? -12.073 1.155 19.037 1.00 86.94 96 ARG A O 1
ATOM 755 N N . ALA A 1 97 ? -13.520 1.696 20.673 1.00 86.38 97 ALA A N 1
ATOM 756 C CA . ALA A 1 97 ? -14.688 1.077 20.047 1.00 86.38 97 ALA A CA 1
ATOM 757 C C . ALA A 1 97 ? -15.088 1.755 18.722 1.00 86.38 97 ALA A C 1
ATOM 759 O O . ALA A 1 97 ? -15.461 1.081 17.757 1.00 86.38 97 ALA A O 1
ATOM 760 N N . GLU A 1 98 ? -14.976 3.083 18.638 1.00 84.38 98 GLU A N 1
ATOM 761 C CA . GLU A 1 98 ? -15.278 3.844 17.420 1.00 84.38 98 GLU A CA 1
ATOM 762 C C . GLU A 1 98 ? -14.310 3.495 16.277 1.00 84.38 98 GLU A C 1
ATOM 764 O O . GLU A 1 98 ? -14.728 3.206 15.145 1.00 84.38 98 GLU A O 1
ATOM 769 N N . PHE A 1 99 ? -13.013 3.427 16.585 1.0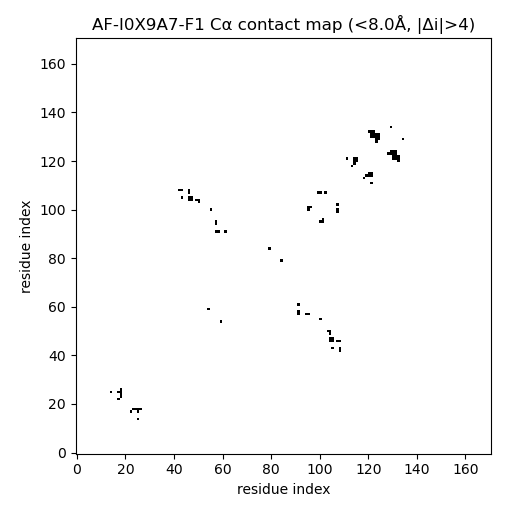0 82.06 99 PHE A N 1
ATOM 770 C CA . PHE A 1 99 ? -11.987 3.018 15.626 1.00 82.06 99 PHE A CA 1
ATOM 771 C C . PHE A 1 99 ? -11.964 1.502 15.371 1.00 82.06 99 PHE A C 1
ATOM 773 O O . PHE A 1 99 ? -11.443 1.063 14.344 1.00 82.06 99 PHE A O 1
ATOM 780 N N . GLY A 1 100 ? -12.615 0.703 16.220 1.00 83.62 100 GLY A N 1
ATOM 781 C CA . GLY A 1 100 ? -12.642 -0.758 16.129 1.00 83.62 100 GLY A CA 1
ATOM 782 C C . GLY A 1 100 ? -11.367 -1.428 16.644 1.00 83.62 100 GLY A C 1
ATOM 783 O O . GLY A 1 100 ? -11.097 -2.568 16.270 1.00 83.62 100 GLY A O 1
ATOM 784 N N . LEU A 1 101 ? -10.592 -0.715 17.462 1.00 83.62 101 LEU A N 1
ATOM 785 C CA . LEU A 1 101 ? -9.341 -1.162 18.087 1.00 83.62 101 LEU A CA 1
ATOM 786 C C . LEU A 1 101 ? -9.596 -2.189 19.204 1.00 83.62 101 LEU A C 1
ATOM 788 O O . LEU A 1 101 ? -8.691 -2.904 19.615 1.00 83.62 101 LEU A O 1
ATOM 792 N N . ASP A 1 102 ? -10.850 -2.307 19.647 1.00 85.50 102 ASP A N 1
ATOM 793 C CA . ASP A 1 102 ? -11.354 -3.343 20.553 1.00 85.50 102 ASP A CA 1
ATOM 794 C C . ASP A 1 102 ? -11.492 -4.727 19.889 1.00 85.50 102 ASP A C 1
ATOM 796 O O . ASP A 1 102 ? -11.710 -5.727 20.575 1.00 85.50 102 ASP A O 1
ATOM 800 N N . LYS A 1 103 ? -11.400 -4.802 18.555 1.00 86.81 103 LYS A N 1
ATOM 801 C CA . LYS A 1 103 ? -11.634 -6.032 17.786 1.00 86.81 103 LYS A CA 1
ATOM 802 C C . LYS A 1 103 ? -10.323 -6.694 17.364 1.00 86.81 103 LYS A C 1
ATOM 804 O O . LYS A 1 103 ? -9.343 -5.993 17.131 1.00 86.81 103 LYS A O 1
ATOM 809 N N . PRO A 1 104 ? -10.314 -8.021 17.142 1.00 89.69 104 PRO A N 1
ATOM 810 C CA . PRO A 1 104 ? -9.135 -8.718 16.629 1.00 89.69 104 PRO A CA 1
ATOM 811 C C . PRO A 1 104 ? -8.644 -8.144 15.292 1.00 89.69 104 PRO A C 1
ATOM 813 O O . PRO A 1 104 ? -9.465 -7.733 14.456 1.00 89.69 104 PRO A O 1
ATOM 816 N N . PHE A 1 105 ? -7.332 -8.193 15.039 1.00 88.50 105 PHE A N 1
ATOM 817 C CA . PHE A 1 105 ? -6.705 -7.590 13.854 1.00 88.50 105 PHE A CA 1
ATOM 818 C C . PHE A 1 105 ? -7.341 -8.014 12.522 1.00 88.50 105 PHE A C 1
ATOM 820 O O . PHE A 1 105 ? -7.461 -7.207 11.599 1.00 88.50 105 PHE A O 1
ATOM 827 N N . TYR A 1 106 ? -7.803 -9.263 12.407 1.00 90.06 106 TYR A N 1
ATOM 828 C CA . TYR A 1 106 ? -8.435 -9.766 11.186 1.00 90.06 106 TYR A CA 1
ATOM 829 C C . TYR A 1 106 ? -9.784 -9.087 10.899 1.00 90.06 106 TYR A C 1
ATOM 831 O O . TYR A 1 106 ? -10.121 -8.865 9.735 1.00 90.06 106 TYR A O 1
ATOM 839 N N . VAL A 1 107 ? -10.540 -8.706 11.937 1.00 91.88 107 VAL A N 1
ATOM 840 C CA . VAL A 1 107 ? -11.799 -7.955 11.792 1.00 91.88 107 VAL A CA 1
ATOM 841 C C . VAL A 1 107 ? -11.504 -6.519 11.374 1.00 91.88 107 VAL A C 1
ATOM 843 O O . VAL A 1 107 ? -12.175 -5.990 10.485 1.00 91.88 107 VAL A O 1
ATOM 846 N N . GLN A 1 108 ? -10.484 -5.903 11.979 1.00 89.38 108 GLN A N 1
ATOM 847 C CA . GLN A 1 108 ? -10.032 -4.559 11.614 1.00 89.38 108 GLN A CA 1
ATOM 848 C C . GLN A 1 108 ? -9.590 -4.512 10.147 1.00 89.38 108 GLN A C 1
ATOM 850 O O . GLN A 1 108 ? -10.056 -3.664 9.381 1.00 89.38 108 GLN A O 1
ATOM 855 N N . TYR A 1 109 ? -8.780 -5.489 9.730 1.00 90.81 109 TYR A N 1
ATOM 856 C CA . TYR A 1 109 ? -8.317 -5.628 8.356 1.00 90.81 109 TYR A CA 1
ATOM 857 C C . TYR A 1 109 ? -9.472 -5.863 7.376 1.00 90.81 109 TYR A C 1
ATOM 859 O O . TYR A 1 109 ? -9.542 -5.191 6.352 1.00 90.81 109 TYR A O 1
ATOM 867 N N . ALA A 1 110 ? -10.420 -6.753 7.691 1.00 91.81 110 ALA A N 1
ATOM 868 C CA . ALA A 1 110 ? -11.578 -7.006 6.831 1.00 91.81 110 ALA A CA 1
ATOM 869 C C . ALA A 1 110 ? -12.474 -5.764 6.674 1.00 91.81 110 ALA A C 1
ATOM 871 O O . ALA A 1 110 ? -12.906 -5.449 5.564 1.00 91.81 110 ALA A O 1
ATOM 872 N N . LYS A 1 111 ? -12.721 -5.020 7.762 1.00 90.25 111 LYS A N 1
ATOM 873 C CA . LYS A 1 111 ? -13.495 -3.766 7.739 1.00 90.25 111 LYS A CA 1
ATOM 874 C C . LYS A 1 111 ? -12.791 -2.697 6.901 1.00 90.25 111 LYS A C 1
ATOM 876 O O . LYS A 1 111 ? -13.445 -2.023 6.102 1.00 90.25 111 LYS A O 1
ATOM 881 N N . TRP A 1 112 ? -11.474 -2.561 7.059 1.00 90.12 112 TRP A N 1
ATOM 882 C CA . TRP A 1 112 ? -10.656 -1.657 6.254 1.00 90.12 112 TRP A CA 1
ATOM 883 C C . TRP A 1 112 ? -10.668 -2.058 4.775 1.00 90.12 112 TRP A C 1
ATOM 885 O O . TRP A 1 112 ? -10.988 -1.234 3.923 1.00 90.12 112 TRP A O 1
ATOM 895 N N . LEU A 1 113 ? -10.422 -3.332 4.466 1.00 91.38 113 LEU A N 1
ATOM 896 C CA . LEU A 1 113 ? -10.399 -3.846 3.098 1.00 91.38 113 LEU A CA 1
ATOM 897 C C . LEU A 1 113 ? -11.753 -3.656 2.402 1.00 91.38 113 LEU A C 1
ATOM 899 O O . LEU A 1 113 ? -11.794 -3.234 1.248 1.00 91.38 113 LEU A O 1
ATOM 903 N N . ASN A 1 114 ? -12.860 -3.893 3.112 1.00 91.69 114 ASN A N 1
ATOM 904 C CA . ASN A 1 114 ? -14.204 -3.631 2.604 1.00 91.69 114 ASN A CA 1
ATOM 905 C C . ASN A 1 114 ? -14.398 -2.146 2.261 1.00 91.69 114 ASN A C 1
ATOM 907 O O . ASN A 1 114 ? -14.886 -1.818 1.184 1.00 91.69 114 ASN A O 1
ATOM 911 N N . ARG A 1 115 ? -13.953 -1.234 3.134 1.00 89.25 115 ARG A N 1
ATOM 912 C CA . ARG A 1 115 ? -14.007 0.211 2.869 1.00 89.25 115 ARG A CA 1
ATOM 913 C C . ARG A 1 115 ? -13.175 0.599 1.641 1.00 89.25 115 ARG A C 1
ATOM 915 O O . ARG A 1 115 ? -13.654 1.357 0.801 1.00 89.25 115 ARG A O 1
ATOM 922 N N . VAL A 1 116 ? -11.979 0.034 1.494 1.00 90.12 116 VAL A N 1
ATOM 923 C CA . VAL A 1 116 ? -11.096 0.307 0.352 1.00 90.12 116 VAL A CA 1
ATOM 924 C C . VAL A 1 116 ? -11.685 -0.215 -0.959 1.00 90.12 116 VAL A C 1
ATOM 926 O O . VAL A 1 116 ? -11.663 0.498 -1.956 1.00 90.12 116 VAL A O 1
ATOM 929 N N . ILE A 1 117 ? -12.227 -1.435 -0.978 1.00 89.81 117 ILE A N 1
ATOM 930 C CA . ILE A 1 117 ? -12.741 -2.057 -2.207 1.00 89.81 117 ILE A CA 1
ATOM 931 C C . ILE A 1 117 ? -14.109 -1.486 -2.598 1.00 89.81 117 ILE A C 1
ATOM 933 O O . ILE A 1 117 ? -14.337 -1.207 -3.772 1.00 89.81 117 ILE A O 1
ATOM 937 N N . VAL A 1 118 ? -15.018 -1.313 -1.635 1.00 90.62 118 VAL A N 1
ATOM 938 C CA . VAL A 1 118 ? -16.412 -0.924 -1.909 1.00 90.62 118 VAL A CA 1
ATOM 939 C C . VAL A 1 118 ? -16.575 0.589 -1.992 1.00 90.62 118 VAL A C 1
ATOM 941 O O . VAL A 1 118 ? -17.307 1.079 -2.848 1.00 90.62 118 VAL A O 1
ATOM 944 N N . HIS A 1 119 ? -15.906 1.341 -1.119 1.00 86.12 119 HIS A N 1
ATOM 945 C CA . HIS A 1 119 ? -16.066 2.796 -1.039 1.00 86.12 119 HIS A CA 1
ATOM 946 C C . HIS A 1 119 ? -14.906 3.564 -1.673 1.00 86.12 119 HIS A C 1
ATOM 948 O O . HIS A 1 119 ? -14.959 4.790 -1.727 1.00 86.12 119 HIS A O 1
ATOM 954 N N . HIS A 1 120 ? -13.872 2.862 -2.159 1.00 87.56 120 HIS A N 1
ATOM 955 C CA . HIS A 1 120 ? -12.652 3.470 -2.699 1.00 87.56 120 HIS A CA 1
ATOM 956 C C . HIS A 1 120 ? -12.031 4.494 -1.729 1.00 87.56 120 HIS A C 1
ATOM 958 O O . HIS A 1 120 ? -11.405 5.477 -2.130 1.00 87.56 120 HIS A O 1
ATOM 964 N N . ASP A 1 121 ? -12.226 4.252 -0.430 1.00 87.50 121 ASP A N 1
ATOM 965 C CA . ASP A 1 121 ? -11.796 5.130 0.645 1.00 87.50 121 ASP A CA 1
ATOM 966 C C . ASP A 1 121 ? -10.677 4.457 1.443 1.00 87.50 121 ASP A C 1
ATOM 968 O O . ASP A 1 121 ? -10.861 3.429 2.096 1.00 87.50 121 ASP A O 1
ATOM 972 N N . LEU A 1 122 ? -9.494 5.066 1.374 1.00 85.56 122 LEU A N 1
ATOM 973 C CA . LEU A 1 122 ? -8.290 4.638 2.087 1.00 85.56 122 LEU A CA 1
ATOM 974 C C . LEU A 1 122 ? -8.312 5.047 3.568 1.00 85.56 122 LEU A C 1
ATOM 976 O O . LEU A 1 122 ? -7.452 4.612 4.335 1.00 85.56 122 LEU A O 1
ATOM 980 N N . GLY A 1 123 ? -9.289 5.864 3.965 1.00 84.81 123 GLY A N 1
ATOM 981 C CA . GLY A 1 123 ? -9.446 6.414 5.298 1.00 84.81 123 GLY A CA 1
ATOM 982 C C . GLY A 1 123 ? -8.777 7.775 5.469 1.00 84.81 123 GLY A C 1
ATOM 983 O O . GLY A 1 123 ? -8.183 8.362 4.556 1.00 84.81 123 GLY A O 1
ATOM 984 N N . THR A 1 124 ? -8.881 8.284 6.689 1.00 84.06 124 THR A N 1
ATOM 985 C CA . THR A 1 124 ? -8.249 9.523 7.127 1.00 84.06 124 THR A CA 1
ATOM 986 C C . THR A 1 124 ? -7.015 9.202 7.956 1.00 84.06 124 THR A C 1
ATOM 988 O O . THR A 1 124 ? -6.988 8.268 8.755 1.00 84.06 124 THR A O 1
ATOM 991 N N . SER A 1 125 ? -5.959 9.984 7.754 1.00 81.69 125 SER A N 1
ATOM 992 C CA . SER A 1 125 ? -4.789 9.934 8.619 1.00 81.69 125 SER A CA 1
ATOM 993 C C . SER A 1 125 ? -5.177 10.454 9.995 1.00 81.69 125 SER A C 1
ATOM 995 O O . SER A 1 125 ? -5.610 11.597 10.131 1.00 81.69 125 SER A O 1
ATOM 997 N N . LEU A 1 126 ? -4.990 9.628 11.016 1.00 75.75 126 LEU A N 1
ATO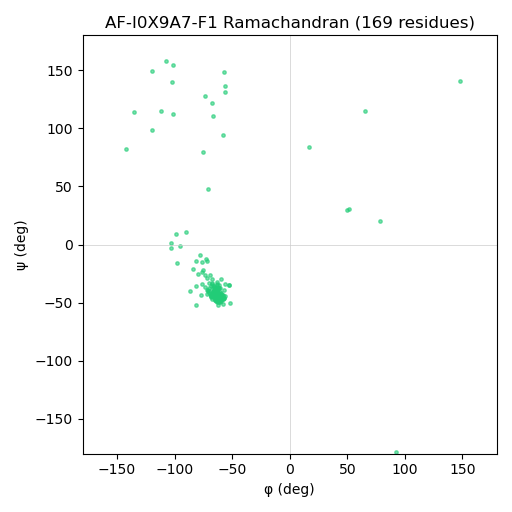M 998 C CA . LEU A 1 126 ? -5.286 9.974 12.402 1.00 75.75 126 LEU A CA 1
ATOM 999 C C . LEU A 1 126 ? -4.321 11.041 12.953 1.00 75.75 126 LEU A C 1
ATOM 1001 O O . LEU A 1 126 ? -4.704 11.852 13.790 1.00 75.75 126 LEU A O 1
ATOM 1005 N N . ILE A 1 127 ? -3.108 11.119 12.395 1.00 74.50 127 ILE A N 1
ATOM 1006 C CA . ILE A 1 127 ? -2.084 12.105 12.770 1.00 74.50 127 ILE A CA 1
ATOM 1007 C C . ILE A 1 127 ? -2.336 13.452 12.084 1.00 74.50 127 ILE A C 1
ATOM 1009 O O . ILE A 1 127 ? -2.373 14.493 12.731 1.00 74.50 127 ILE A O 1
ATOM 1013 N N . SER A 1 128 ? -2.503 13.449 10.758 1.00 74.06 128 SER A N 1
ATOM 1014 C CA . SER A 1 128 ? -2.608 14.683 9.963 1.00 74.06 128 SER A CA 1
ATOM 1015 C C . SER A 1 128 ? -4.044 15.128 9.684 1.00 74.06 128 SER A C 1
ATOM 1017 O O . SER A 1 128 ? -4.240 16.144 9.022 1.00 74.06 128 SER A O 1
ATOM 1019 N N . ARG A 1 129 ? -5.044 14.369 10.156 1.00 80.12 129 ARG A N 1
ATOM 1020 C CA . ARG A 1 129 ? -6.488 14.613 9.976 1.00 80.12 129 ARG A CA 1
ATOM 1021 C C . ARG A 1 129 ? -6.897 14.890 8.524 1.00 80.12 129 ARG A C 1
ATOM 1023 O O . ARG A 1 129 ? -7.865 15.597 8.266 1.00 80.12 129 ARG A O 1
ATOM 1030 N N . ALA A 1 130 ? -6.162 14.321 7.570 1.00 83.44 130 ALA A N 1
ATOM 1031 C CA . ALA A 1 130 ? -6.374 14.506 6.138 1.00 83.44 130 ALA A CA 1
ATOM 1032 C C .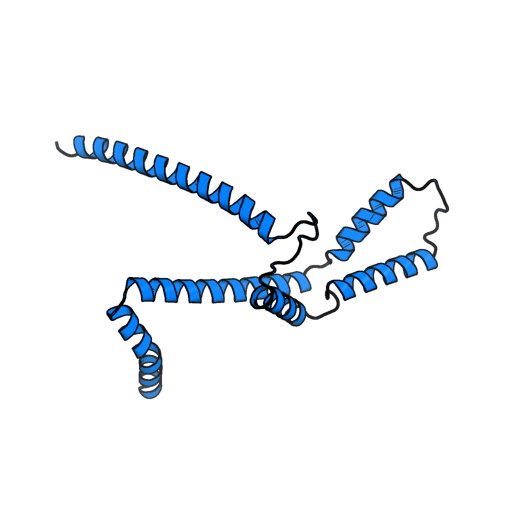 ALA A 1 130 ? -6.678 13.164 5.450 1.00 83.44 130 A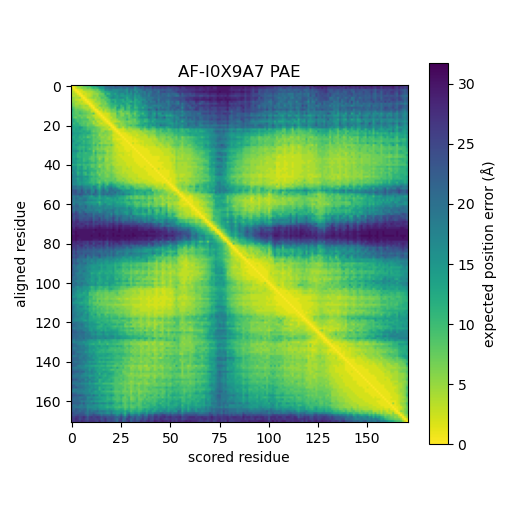LA A C 1
ATOM 1034 O O . ALA A 1 130 ? -6.150 12.133 5.885 1.00 83.44 130 ALA A O 1
ATOM 1035 N N . PRO A 1 131 ? -7.477 13.149 4.364 1.00 87.31 131 PRO A N 1
ATOM 1036 C CA . PRO A 1 131 ? -7.706 11.944 3.573 1.00 87.31 131 PRO A CA 1
ATOM 1037 C C . PRO A 1 131 ? -6.388 11.355 3.064 1.00 87.31 131 PRO A C 1
ATOM 1039 O O . PRO A 1 131 ? -5.558 12.059 2.479 1.00 87.31 131 PRO A O 1
ATOM 1042 N N . VAL A 1 132 ? -6.197 10.049 3.248 1.00 87.00 132 VAL A N 1
ATOM 1043 C CA . VAL A 1 132 ? -4.964 9.358 2.841 1.00 87.00 132 VAL A CA 1
ATOM 1044 C C . VAL A 1 132 ? -4.774 9.421 1.321 1.00 87.00 132 VAL A C 1
ATOM 1046 O O . VAL A 1 13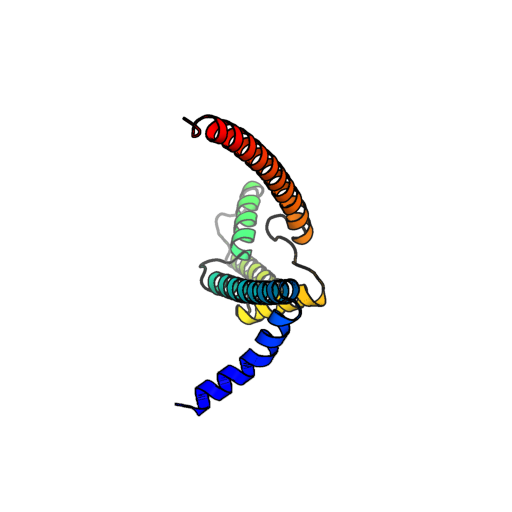2 ? -3.653 9.588 0.843 1.00 87.00 132 VAL A O 1
ATOM 1049 N N . SER A 1 133 ? -5.866 9.397 0.552 1.00 85.12 133 SER A N 1
ATOM 1050 C CA . SER A 1 133 ? -5.851 9.561 -0.908 1.00 85.12 133 SER A CA 1
ATOM 1051 C C . SER A 1 133 ? -5.200 10.875 -1.359 1.00 85.12 133 SER A C 1
ATOM 1053 O O . SER A 1 133 ? -4.426 10.888 -2.319 1.00 85.12 133 SER A O 1
ATOM 1055 N N . PHE A 1 134 ? -5.448 11.970 -0.637 1.00 86.50 134 PHE A N 1
ATOM 1056 C CA . PHE A 1 134 ? -4.844 13.270 -0.915 1.00 86.50 134 PHE A CA 1
ATOM 1057 C C . PHE A 1 134 ? -3.336 13.264 -0.629 1.00 86.50 134 PHE A C 1
ATOM 1059 O O . PHE A 1 134 ? -2.542 13.730 -1.448 1.00 86.50 134 PHE A O 1
ATOM 1066 N N . LEU A 1 135 ? -2.932 12.670 0.500 1.00 85.50 135 LEU A N 1
ATOM 1067 C CA . LEU A 1 135 ? -1.524 12.543 0.894 1.00 85.50 135 LEU A CA 1
ATOM 1068 C C . LEU A 1 135 ? -0.725 11.664 -0.075 1.00 85.50 135 LEU A C 1
ATOM 1070 O O . LEU A 1 135 ? 0.432 11.956 -0.368 1.00 85.50 135 LEU A O 1
ATOM 1074 N N . ILE A 1 136 ? -1.331 10.588 -0.574 1.00 87.94 136 ILE A N 1
ATOM 1075 C CA . ILE A 1 136 ? -0.706 9.709 -1.564 1.00 87.94 136 ILE A CA 1
ATOM 1076 C C . ILE A 1 136 ? -0.549 10.447 -2.892 1.00 87.94 136 ILE A C 1
ATOM 1078 O O . ILE A 1 136 ? 0.537 10.428 -3.467 1.00 87.94 136 ILE A O 1
ATOM 1082 N N . ARG A 1 137 ? -1.596 11.138 -3.364 1.00 87.19 137 ARG A N 1
ATOM 1083 C CA . ARG A 1 137 ? -1.551 11.876 -4.635 1.00 87.19 137 ARG A CA 1
ATOM 1084 C C . ARG A 1 137 ? -0.423 12.908 -4.650 1.00 87.19 137 ARG A C 1
ATOM 1086 O O . ARG A 1 137 ? 0.321 12.967 -5.628 1.00 87.19 137 ARG A O 1
ATOM 1093 N N . SER A 1 138 ? -0.276 13.691 -3.583 1.00 86.50 138 SER A N 1
ATOM 1094 C CA . SER A 1 138 ? 0.777 14.712 -3.509 1.00 86.50 138 SER A CA 1
ATOM 1095 C C . SER A 1 138 ? 2.183 14.103 -3.485 1.00 86.50 138 SER A C 1
ATOM 1097 O O . SER A 1 138 ? 3.080 14.593 -4.168 1.00 86.50 138 SER A O 1
ATOM 1099 N N . ARG A 1 139 ? 2.379 12.990 -2.767 1.00 88.56 139 ARG A N 1
ATOM 1100 C CA . ARG A 1 139 ? 3.678 12.300 -2.690 1.00 88.56 139 ARG A CA 1
ATOM 1101 C C . ARG A 1 139 ? 4.059 11.610 -3.997 1.00 88.56 139 ARG A C 1
ATOM 110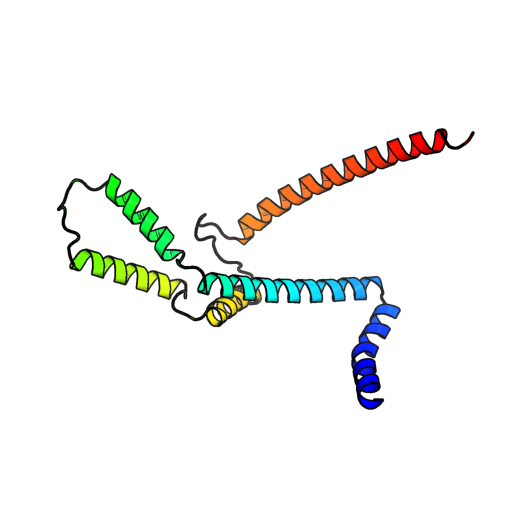3 O O . ARG A 1 139 ? 5.210 11.721 -4.412 1.00 88.56 139 ARG A O 1
ATOM 1110 N N . ILE A 1 140 ? 3.106 10.945 -4.658 1.00 91.75 140 ILE A N 1
ATOM 1111 C CA . ILE A 1 140 ? 3.339 10.283 -5.950 1.00 91.75 140 ILE A CA 1
ATOM 1112 C C . ILE A 1 140 ? 3.845 11.295 -6.978 1.00 91.75 140 ILE A C 1
ATOM 1114 O O . ILE A 1 140 ? 4.806 10.995 -7.680 1.00 91.75 140 ILE A O 1
ATOM 1118 N N . TRP A 1 141 ? 3.251 12.491 -7.042 1.00 91.75 141 TRP A N 1
ATOM 1119 C CA . TRP A 1 141 ? 3.677 13.522 -7.991 1.00 91.75 141 TRP A CA 1
ATOM 1120 C C . TRP A 1 141 ? 5.152 13.899 -7.813 1.00 91.75 141 TRP A C 1
ATOM 1122 O O . TRP A 1 141 ? 5.918 13.888 -8.777 1.00 91.75 141 TRP A O 1
ATOM 1132 N N . ASN A 1 142 ? 5.575 14.136 -6.569 1.00 93.06 142 ASN A N 1
ATOM 1133 C CA . ASN A 1 142 ? 6.967 14.460 -6.268 1.00 93.06 142 ASN A CA 1
ATOM 1134 C C . ASN A 1 142 ? 7.912 13.304 -6.620 1.00 93.06 142 ASN A C 1
ATOM 1136 O O . ASN A 1 142 ? 8.947 13.531 -7.245 1.00 93.06 142 ASN A O 1
ATOM 1140 N N . SER A 1 143 ? 7.560 12.065 -6.261 1.00 94.31 143 SER A N 1
ATOM 1141 C CA . SER A 1 143 ? 8.373 10.887 -6.586 1.00 94.31 143 SER A CA 1
ATOM 1142 C C . SER A 1 143 ? 8.503 10.663 -8.093 1.00 94.31 143 SER A C 1
ATOM 1144 O O . SER A 1 143 ? 9.598 10.360 -8.561 1.00 94.31 143 SER A O 1
ATOM 1146 N N . VAL A 1 144 ? 7.420 10.838 -8.855 1.00 95.62 144 VAL A N 1
ATOM 1147 C CA . VAL A 1 144 ? 7.435 10.717 -10.320 1.00 95.62 144 VAL A CA 1
ATOM 1148 C C . VAL A 1 144 ? 8.331 11.785 -10.935 1.00 95.62 144 VAL A C 1
ATOM 1150 O O . VAL A 1 144 ? 9.159 11.457 -11.780 1.00 95.62 144 VAL A O 1
ATOM 1153 N N . LEU A 1 145 ? 8.218 13.037 -10.485 1.00 95.50 145 LEU A N 1
ATOM 1154 C CA . LEU A 1 145 ? 9.033 14.134 -11.000 1.00 95.50 145 LEU A CA 1
ATOM 1155 C C . LEU A 1 145 ? 10.528 13.898 -10.735 1.00 95.50 145 LEU A C 1
ATOM 1157 O O . LEU A 1 145 ? 11.339 13.988 -11.655 1.00 95.50 145 LEU A O 1
ATOM 1161 N N . LEU A 1 146 ? 10.884 13.520 -9.504 1.00 95.31 146 LEU A N 1
ATOM 1162 C CA . LEU A 1 146 ? 12.257 13.167 -9.123 1.00 95.31 146 LEU A CA 1
ATOM 1163 C C . LEU A 1 146 ? 12.800 11.989 -9.941 1.00 95.31 146 LEU A C 1
ATOM 1165 O O . LEU A 1 146 ? 13.933 12.041 -10.420 1.00 95.31 146 LEU A O 1
ATOM 1169 N N . ASN A 1 147 ? 11.997 10.937 -10.122 1.00 97.00 147 ASN A N 1
ATOM 1170 C CA . ASN A 1 147 ? 12.407 9.761 -10.883 1.00 97.00 147 ASN A CA 1
ATOM 1171 C C . ASN A 1 147 ? 12.603 10.092 -12.368 1.00 97.00 147 ASN A C 1
ATOM 1173 O O . ASN A 1 147 ? 13.592 9.670 -12.958 1.00 97.00 147 ASN A O 1
ATOM 1177 N N . LEU A 1 148 ? 11.716 10.903 -12.949 1.00 97.19 148 LEU A N 1
ATOM 1178 C CA . LEU A 1 148 ? 11.810 11.327 -14.342 1.00 97.19 148 LEU A CA 1
ATOM 1179 C C . LEU A 1 148 ? 13.065 12.170 -14.589 1.00 97.19 148 LEU A C 1
ATOM 1181 O O . LEU A 1 148 ? 13.790 11.919 -15.548 1.00 97.19 148 LEU A O 1
ATOM 1185 N N . ILE A 1 149 ? 13.354 13.121 -13.697 1.00 97.31 149 ILE A N 1
ATOM 1186 C CA . ILE A 1 149 ? 14.592 13.907 -13.749 1.00 97.31 149 ILE A CA 1
ATOM 1187 C C . ILE A 1 149 ? 15.795 12.961 -13.677 1.00 97.31 149 ILE A C 1
ATOM 1189 O O . ILE A 1 149 ? 16.657 12.998 -14.553 1.00 97.31 149 ILE A O 1
ATOM 1193 N N . SER A 1 150 ? 15.825 12.060 -12.692 1.00 97.25 150 SER A N 1
ATOM 1194 C CA . SER A 1 150 ? 16.906 11.081 -12.545 1.00 97.25 150 SER A CA 1
ATOM 1195 C C . SER A 1 150 ? 17.100 10.230 -13.804 1.00 97.25 150 SER A C 1
ATOM 1197 O O . SER A 1 150 ? 18.234 10.077 -14.253 1.00 97.25 150 SER A O 1
ATOM 1199 N N . LEU A 1 151 ? 16.015 9.748 -14.417 1.00 97.25 151 LEU A N 1
ATOM 1200 C CA . LEU A 1 151 ? 16.046 8.949 -15.641 1.00 97.25 151 LEU A CA 1
ATOM 1201 C C . LEU A 1 151 ? 16.657 9.721 -16.816 1.00 97.25 151 LEU A C 1
ATOM 1203 O O . LEU A 1 151 ? 17.487 9.169 -17.542 1.00 97.25 151 LEU A O 1
ATOM 1207 N N . VAL A 1 152 ? 16.276 10.989 -16.993 1.00 97.62 152 VAL A N 1
ATOM 1208 C CA . VAL A 1 152 ? 16.826 11.854 -18.048 1.00 97.62 152 VAL A CA 1
ATOM 1209 C C . VAL A 1 152 ? 18.326 12.051 -17.845 1.00 97.62 152 VAL A C 1
ATOM 1211 O O . VAL A 1 152 ? 19.100 11.833 -18.777 1.00 97.62 152 VAL A O 1
ATOM 1214 N N . PHE A 1 153 ? 18.748 12.395 -16.626 1.00 97.44 153 PHE A N 1
ATOM 1215 C CA . PHE A 1 153 ? 20.162 12.586 -16.306 1.00 97.44 153 PHE A CA 1
ATOM 1216 C C . PHE A 1 153 ? 20.971 11.303 -16.514 1.00 97.44 153 PHE A C 1
ATOM 1218 O O . PHE A 1 153 ? 21.983 11.338 -17.209 1.00 97.44 153 PHE A O 1
ATOM 1225 N N . ILE A 1 154 ? 20.513 10.165 -15.983 1.00 97.44 154 ILE A N 1
ATOM 1226 C CA . ILE A 1 154 ? 21.191 8.874 -16.167 1.00 97.44 154 ILE A CA 1
ATOM 1227 C C . ILE A 1 154 ? 21.327 8.537 -17.647 1.00 97.44 154 ILE A C 1
ATOM 1229 O O . ILE A 1 154 ? 22.420 8.204 -18.090 1.00 97.44 154 ILE A O 1
ATOM 1233 N N . THR A 1 155 ? 20.256 8.685 -18.425 1.00 97.06 155 THR A N 1
ATOM 1234 C CA . THR A 1 155 ? 20.275 8.341 -19.851 1.00 97.06 155 THR A CA 1
ATOM 1235 C C . THR A 1 155 ? 21.255 9.232 -20.609 1.00 97.06 155 THR A C 1
ATOM 1237 O O . THR A 1 155 ? 22.038 8.736 -21.418 1.00 97.06 155 THR A O 1
ATOM 1240 N N . LEU A 1 156 ? 21.264 10.534 -20.308 1.00 97.38 156 LEU A N 1
ATOM 1241 C CA . LEU A 1 156 ? 22.169 11.492 -20.932 1.00 97.38 156 LEU A CA 1
ATOM 1242 C C . LEU A 1 156 ? 23.635 11.186 -20.596 1.00 97.38 156 LEU A C 1
ATOM 1244 O O . LEU A 1 156 ? 24.466 11.093 -21.499 1.00 97.38 156 LEU A O 1
ATOM 1248 N N . PHE A 1 157 ? 23.950 10.971 -19.317 1.00 96.94 157 PHE A N 1
ATOM 1249 C CA . PHE A 1 157 ? 25.306 10.635 -18.879 1.00 96.94 157 PHE A CA 1
ATOM 1250 C C . PHE A 1 157 ? 25.772 9.281 -19.423 1.00 96.94 157 PHE A C 1
ATOM 1252 O O . PHE A 1 157 ? 26.892 9.182 -19.920 1.00 96.94 157 PHE A O 1
ATOM 1259 N N . SER A 1 158 ? 24.922 8.252 -19.387 1.00 96.44 158 SER A N 1
ATOM 1260 C CA . SER A 1 158 ? 25.229 6.940 -19.965 1.00 96.44 158 SER A CA 1
ATOM 1261 C C . SER A 1 158 ? 25.504 7.033 -21.463 1.00 96.44 158 SER A C 1
ATOM 1263 O O . SER A 1 158 ? 26.454 6.418 -21.941 1.00 96.44 158 SER A O 1
ATOM 1265 N N . PHE A 1 159 ? 24.720 7.826 -22.197 1.00 95.69 159 PHE A N 1
ATOM 1266 C CA . PHE A 1 159 ? 24.935 8.035 -23.624 1.00 95.69 159 PHE A CA 1
ATOM 1267 C C . PHE A 1 159 ? 26.264 8.756 -23.903 1.00 95.69 159 PHE A C 1
ATOM 1269 O O . PHE A 1 159 ? 27.057 8.282 -24.715 1.00 95.69 159 PHE A O 1
ATOM 1276 N N . MET A 1 160 ? 26.555 9.847 -23.186 1.00 95.19 160 MET A N 1
ATOM 1277 C CA . MET A 1 160 ? 27.816 10.593 -23.321 1.00 95.19 160 MET A CA 1
ATOM 1278 C C . MET A 1 160 ? 29.044 9.724 -23.023 1.00 95.19 160 MET A C 1
ATOM 1280 O O . MET A 1 160 ? 29.989 9.687 -23.813 1.00 95.19 160 MET A O 1
ATOM 1284 N N . LEU A 1 161 ? 29.016 8.984 -21.911 1.00 94.75 161 LEU A N 1
ATOM 1285 C CA . LEU A 1 161 ? 30.100 8.080 -21.528 1.00 94.75 161 LEU A CA 1
ATOM 1286 C C . LEU A 1 161 ? 30.255 6.923 -22.521 1.00 94.75 161 LEU A C 1
ATOM 1288 O O . LEU A 1 161 ? 31.378 6.574 -22.878 1.00 94.75 161 LEU A O 1
ATOM 1292 N N . GLY A 1 162 ? 29.147 6.358 -23.009 1.00 94.50 162 GLY A N 1
ATOM 1293 C CA . GLY A 1 162 ? 29.168 5.288 -24.006 1.00 94.50 162 GLY A CA 1
ATOM 1294 C C . GLY A 1 162 ? 29.872 5.705 -25.298 1.00 94.50 162 GLY A C 1
ATOM 1295 O O . GLY A 1 162 ? 30.727 4.974 -25.797 1.00 94.50 162 GLY A O 1
ATOM 1296 N N . VAL A 1 163 ? 29.582 6.910 -25.800 1.00 93.50 163 VAL A N 1
ATOM 1297 C CA . VAL A 1 163 ? 30.250 7.459 -26.993 1.00 93.50 163 VAL A CA 1
ATOM 1298 C C . VAL A 1 163 ? 31.736 7.716 -26.732 1.00 93.50 163 VAL A C 1
ATOM 1300 O O . VAL A 1 163 ? 32.571 7.381 -27.575 1.00 93.50 163 VAL A O 1
ATOM 1303 N N . TYR A 1 164 ? 32.086 8.266 -25.566 1.00 93.50 164 TYR A N 1
ATOM 1304 C CA . TYR A 1 164 ? 33.480 8.523 -25.201 1.00 93.50 164 TYR A CA 1
ATOM 1305 C C . TYR A 1 164 ? 34.319 7.235 -25.180 1.00 93.50 164 TYR A C 1
ATOM 1307 O O . TYR A 1 164 ? 35.369 7.173 -25.823 1.00 93.50 164 TYR A O 1
ATOM 1315 N N . PHE A 1 165 ? 33.832 6.181 -24.517 1.00 91.50 165 PHE A N 1
ATOM 1316 C CA . PHE A 1 165 ? 34.536 4.896 -24.460 1.00 91.50 165 PHE A CA 1
ATOM 1317 C C . PHE A 1 165 ? 34.574 4.177 -25.812 1.00 91.50 165 PHE A C 1
ATOM 1319 O O . PHE A 1 165 ? 35.599 3.587 -26.154 1.00 91.50 165 PHE A O 1
ATOM 1326 N N . SER A 1 166 ? 33.514 4.278 -26.622 1.00 90.81 166 SER A N 1
ATOM 1327 C CA . SER A 1 166 ? 33.490 3.688 -27.968 1.00 90.81 166 SER A CA 1
ATOM 1328 C C . SER A 1 166 ? 34.588 4.244 -28.876 1.00 90.81 166 SER A C 1
ATOM 1330 O O . SER A 1 166 ? 35.056 3.532 -29.760 1.00 90.81 166 SER A O 1
ATOM 1332 N N . LYS A 1 167 ? 35.005 5.500 -28.676 1.00 83.12 167 LYS A N 1
ATOM 1333 C CA . LYS A 1 167 ? 36.074 6.121 -29.466 1.00 83.12 167 LYS A CA 1
ATOM 1334 C C . LYS A 1 167 ? 37.475 5.644 -29.056 1.00 83.12 167 LYS A C 1
ATOM 1336 O O . LYS A 1 167 ? 38.394 5.731 -29.862 1.00 83.12 167 LYS A O 1
ATOM 1341 N N . GLN A 1 168 ? 37.657 5.162 -27.826 1.00 76.38 168 GLN A N 1
ATOM 1342 C CA . GLN A 1 168 ? 38.981 4.855 -27.267 1.00 76.38 168 GLN A CA 1
ATOM 1343 C C . GLN A 1 168 ? 39.370 3.366 -27.369 1.00 76.38 168 GLN A C 1
ATOM 1345 O O . GLN A 1 168 ? 40.548 3.053 -27.263 1.00 76.38 168 GLN A O 1
ATOM 1350 N N . GLY A 1 169 ? 38.418 2.461 -27.632 1.00 65.06 169 GLY A N 1
ATOM 1351 C CA . GLY A 1 169 ? 38.666 1.016 -27.796 1.00 65.06 169 GLY A CA 1
ATOM 1352 C C . GLY A 1 169 ? 38.967 0.543 -29.226 1.00 65.06 169 GLY A C 1
ATOM 1353 O O . GLY A 1 169 ? 38.909 -0.655 -29.483 1.00 65.06 169 GLY A O 1
ATOM 1354 N N . GLY A 1 170 ? 39.208 1.466 -30.164 1.00 63.00 170 GLY A N 1
ATOM 1355 C CA . GLY A 1 170 ? 39.439 1.171 -31.586 1.00 63.00 170 GLY A CA 1
ATOM 1356 C C . GLY A 1 170 ? 40.905 1.142 -32.038 1.00 63.00 170 GLY A C 1
ATOM 1357 O O . GLY A 1 170 ? 41.129 1.096 -33.244 1.00 63.00 170 GLY A O 1
ATOM 1358 N N . ASN A 1 171 ? 41.872 1.198 -31.113 1.00 50.31 171 ASN A N 1
ATOM 1359 C CA . ASN A 1 171 ? 43.313 1.078 -31.382 1.00 50.31 171 ASN A CA 1
ATOM 1360 C C . ASN A 1 171 ? 43.898 -0.140 -30.670 1.00 50.31 171 ASN A C 1
ATOM 1362 O O . ASN A 1 171 ? 43.562 -0.320 -29.477 1.00 50.31 171 ASN A O 1
#

pLDDT: mean 81.17, std 13.11, range [45.41, 97.62]